Protein AF-0000000083721890 (afdb_homodimer)

Radius of gyration: 15.77 Å; Cα contacts (8 Å, |Δi|>4): 187; chains: 2; bounding box: 44×34×28 Å

Secondary structure (DSSP, 8-state):
-HHHHHHHHHHHHHHHHHHHT-HHHHHHHHHHHHHTT----HHHHHHHHHHHHHTT-HHHHHHHHTT---------/-HHHHHHHHHHHHHHHHHHHT-HHHHHHHHHHHHHTT----HHHHHHHHHHHHHTT-HHHHHHHHTT---S-----

Sequence (152 aa):
MQKLKMVEKHINKCADVRRVGDWKSVLRELDATVAAGADSSPQLFMCRAEAQLKLHQIDDAESVLSHVPKSEPRTNMQKLKMVEKHINKCADVRRVGDWKSVLRELDATVAAGADSSPQLFMCRAEAQLKLHQIDDAESVLSHVPKSEPRTN

pLDDT: mean 86.22, std 15.86, range [30.34, 97.81]

InterPro domains:
  IPR044534 TPR repeat-containing thioredoxin TTL1-4 [PTHR46050] (1-74)

Solvent-accessible surface area (backbone atoms only — not comparable to full-atom values): 8161 Å² total; per-residue (Å²): 118,67,46,60,53,48,24,50,52,28,44,52,50,25,43,55,31,50,74,74,63,39,39,69,56,26,51,53,26,49,52,50,17,46,72,41,64,48,71,90,39,53,59,57,43,34,47,46,27,38,31,28,46,76,68,67,34,55,68,61,20,51,57,51,36,66,60,53,70,79,62,63,74,75,81,123,120,67,45,61,54,48,24,50,53,27,42,52,50,26,53,56,32,50,74,74,64,40,39,69,56,27,54,52,27,51,51,48,17,46,71,43,64,47,74,93,40,54,60,57,44,34,46,47,26,37,32,28,46,76,68,66,34,55,71,60,21,50,58,52,36,66,62,53,71,71,69,68,75,74,78,123

Organism: NCBI:txid97028

Structure (mmCIF, N/CA/C/O backbone):
data_AF-0000000083721890-model_v1
#
loop_
_entity.id
_entity.type
_entity.pdbx_description
1 polymer 'TPR repeat-containing thioredoxin TTL1-like'
#
loop_
_atom_site.group_PDB
_atom_site.id
_atom_site.type_symbol
_atom_site.label_atom_id
_atom_site.label_alt_id
_atom_site.label_comp_id
_atom_site.label_asym_id
_atom_site.label_entity_id
_atom_site.label_seq_id
_atom_site.pdbx_PDB_ins_code
_atom_site.Cartn_x
_atom_site.Cartn_y
_atom_site.Cartn_z
_atom_site.occupancy
_atom_site.B_iso_or_equiv
_atom_site.auth_seq_id
_atom_site.auth_comp_id
_atom_site.auth_asym_id
_atom_site.auth_atom_id
_atom_site.pdbx_PDB_model_num
ATOM 1 N N . MET A 1 1 ? 22.391 15.992 9.75 1 52.84 1 MET A N 1
ATOM 2 C CA . MET A 1 1 ? 22.391 16.453 8.367 1 52.84 1 MET A CA 1
ATOM 3 C C . MET A 1 1 ? 22.672 15.289 7.414 1 52.84 1 MET A C 1
ATOM 5 O O . MET A 1 1 ? 22.094 15.219 6.328 1 52.84 1 MET A O 1
ATOM 9 N N . GLN A 1 2 ? 23.516 14.18 7.914 1 63.12 2 GLN A N 1
ATOM 10 C CA . GLN A 1 2 ? 24.016 13.078 7.102 1 63.12 2 GLN A CA 1
ATOM 11 C C . GLN A 1 2 ? 22.906 12.047 6.855 1 63.12 2 GLN A C 1
ATOM 13 O O . GLN A 1 2 ? 22.797 11.516 5.75 1 63.12 2 GLN A O 1
ATOM 18 N N . LYS A 1 3 ? 22.125 12.039 7.793 1 76.44 3 LYS A N 1
ATOM 19 C CA . LYS A 1 3 ? 21.109 10.992 7.727 1 76.44 3 LYS A CA 1
ATOM 20 C C . LYS A 1 3 ? 20.031 11.328 6.691 1 76.44 3 LYS A C 1
ATOM 22 O O . LYS A 1 3 ? 19.656 10.477 5.883 1 76.44 3 LYS A O 1
ATOM 27 N N . LEU A 1 4 ? 19.719 12.547 6.617 1 78.38 4 LEU A N 1
ATOM 28 C CA . LEU A 1 4 ? 18.656 12.953 5.699 1 78.38 4 LEU A CA 1
AT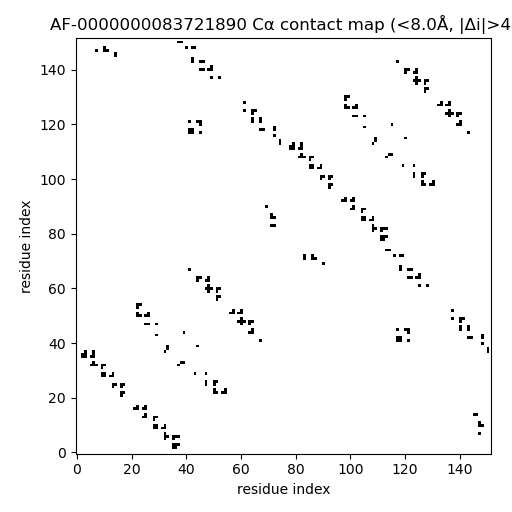OM 29 C C . LEU A 1 4 ? 19.125 12.867 4.25 1 78.38 4 LEU A C 1
ATOM 31 O O . LEU A 1 4 ? 18.375 12.43 3.377 1 78.38 4 LEU A O 1
ATOM 35 N N . LYS A 1 5 ? 20.438 13.227 4.102 1 88 5 LYS A N 1
ATOM 36 C CA . LYS A 1 5 ? 20.953 13.172 2.738 1 88 5 LYS A CA 1
ATOM 37 C C . LYS A 1 5 ? 21 11.734 2.23 1 88 5 LYS A C 1
ATOM 39 O O . LYS A 1 5 ? 20.719 11.469 1.059 1 88 5 LYS A O 1
ATOM 44 N N . MET A 1 6 ? 21.344 10.812 3.066 1 89.69 6 MET A N 1
ATOM 45 C CA . MET A 1 6 ? 21.406 9.406 2.672 1 89.69 6 MET A CA 1
ATOM 46 C C . MET A 1 6 ? 20.016 8.859 2.369 1 89.69 6 MET A C 1
ATOM 48 O O . MET A 1 6 ? 19.828 8.133 1.39 1 89.69 6 MET A O 1
ATOM 52 N N . VAL A 1 7 ? 19.172 9.266 3.158 1 89.56 7 VAL A N 1
ATOM 53 C CA . VAL A 1 7 ? 17.797 8.828 2.941 1 89.56 7 VAL A CA 1
ATOM 54 C C . VAL A 1 7 ? 17.312 9.312 1.576 1 89.56 7 VAL A C 1
ATOM 56 O O . VAL A 1 7 ? 16.734 8.547 0.803 1 89.56 7 VAL A O 1
ATOM 59 N N . GLU A 1 8 ? 17.578 10.484 1.263 1 89.12 8 GLU A N 1
ATOM 60 C CA . GLU A 1 8 ? 17.156 11.062 -0.007 1 89.12 8 GLU A CA 1
ATOM 61 C C . GLU A 1 8 ? 17.812 10.359 -1.188 1 89.12 8 GLU A C 1
ATOM 63 O O . GLU A 1 8 ? 17.188 10.133 -2.219 1 89.12 8 GLU A O 1
ATOM 68 N N . LYS A 1 9 ? 19.031 10.055 -1.006 1 92.25 9 LYS A N 1
ATOM 69 C CA . LYS A 1 9 ? 19.766 9.359 -2.061 1 92.25 9 LYS A CA 1
ATOM 70 C C . LYS A 1 9 ? 19.109 8.008 -2.373 1 92.25 9 LYS A C 1
ATOM 72 O O . LYS A 1 9 ? 18.875 7.688 -3.539 1 92.25 9 LYS A O 1
ATOM 77 N N . HIS A 1 10 ? 18.812 7.344 -1.351 1 92.88 10 HIS A N 1
ATOM 78 C CA . HIS A 1 10 ? 18.219 6.023 -1.554 1 92.88 10 HIS A CA 1
ATOM 79 C C . HIS A 1 10 ? 16.797 6.133 -2.09 1 92.88 10 HIS A C 1
ATOM 81 O O . HIS A 1 10 ? 16.359 5.305 -2.898 1 92.88 10 HIS A O 1
ATOM 87 N N . ILE A 1 11 ? 16.094 7.102 -1.709 1 89.25 11 ILE A N 1
ATOM 88 C CA . ILE A 1 11 ? 14.75 7.316 -2.217 1 89.25 11 ILE A CA 1
ATOM 89 C C . ILE A 1 11 ? 14.805 7.602 -3.717 1 89.25 11 ILE A C 1
ATOM 91 O O . ILE A 1 11 ? 14.016 7.047 -4.488 1 89.25 11 ILE A O 1
ATOM 95 N N . ASN A 1 12 ? 15.734 8.383 -4.113 1 91.12 12 ASN A N 1
ATOM 96 C CA . ASN A 1 12 ? 15.891 8.695 -5.527 1 91.12 12 ASN A CA 1
ATOM 97 C C . ASN A 1 12 ? 16.266 7.461 -6.34 1 91.12 12 ASN A C 1
ATOM 99 O O . ASN A 1 12 ? 15.75 7.242 -7.434 1 91.12 12 ASN A O 1
ATOM 103 N N . LYS A 1 13 ? 17.109 6.668 -5.766 1 93.38 13 LYS A N 1
ATOM 104 C CA . LYS A 1 13 ? 17.5 5.438 -6.445 1 93.38 13 LYS A CA 1
ATOM 1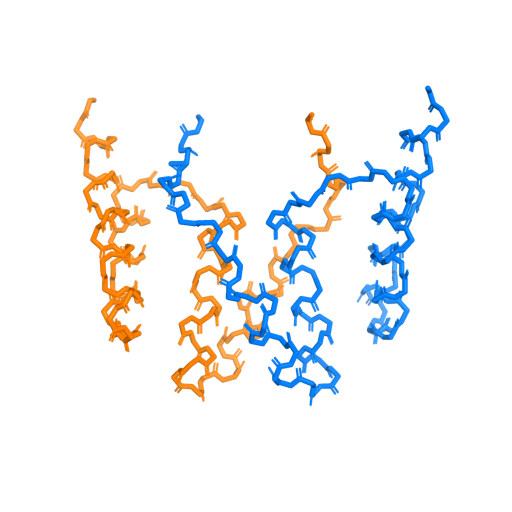05 C C . LYS A 1 13 ? 16.328 4.477 -6.562 1 93.38 13 LYS A C 1
ATOM 107 O O . LYS A 1 13 ? 16.172 3.795 -7.578 1 93.38 13 LYS A O 1
ATOM 112 N N . CYS A 1 14 ? 15.492 4.449 -5.559 1 92.94 14 CYS A N 1
ATOM 113 C CA . CYS A 1 14 ? 14.305 3.611 -5.578 1 92.94 14 CYS A CA 1
ATOM 114 C C . CYS A 1 14 ? 13.383 3.99 -6.734 1 92.94 14 CYS A C 1
ATOM 116 O O . CYS A 1 14 ? 12.914 3.119 -7.469 1 92.94 14 CYS A O 1
ATOM 118 N N . ALA A 1 15 ? 13.242 5.246 -6.836 1 91.69 15 ALA A N 1
ATOM 119 C CA . ALA A 1 15 ? 12.383 5.723 -7.914 1 91.69 15 ALA A CA 1
ATOM 120 C C . ALA A 1 15 ? 12.945 5.328 -9.281 1 91.69 15 ALA A C 1
ATOM 122 O O . ALA A 1 15 ? 12.195 4.922 -10.172 1 91.69 15 ALA A O 1
ATOM 123 N N . ASP A 1 16 ? 14.258 5.426 -9.469 1 93.19 16 ASP A N 1
ATOM 124 C CA . ASP A 1 16 ? 14.906 5.117 -10.742 1 93.19 16 ASP A CA 1
ATOM 125 C C . ASP A 1 16 ? 14.742 3.639 -11.094 1 93.19 16 ASP A C 1
ATOM 127 O O . ASP A 1 16 ? 14.367 3.301 -12.219 1 93.19 16 ASP A O 1
ATOM 131 N N . VAL A 1 17 ? 14.922 2.838 -10.148 1 95.06 17 VAL A N 1
ATOM 132 C CA . VAL A 1 17 ? 14.898 1.406 -10.43 1 95.06 17 VAL A CA 1
ATOM 133 C C . VAL A 1 17 ? 13.453 0.935 -10.594 1 95.06 17 VAL A C 1
ATOM 135 O O . VAL A 1 17 ? 13.188 0.007 -11.359 1 95.06 17 VAL A O 1
ATOM 138 N N . ARG A 1 18 ? 12.594 1.511 -9.859 1 93.31 18 ARG A N 1
ATOM 139 C CA . ARG A 1 18 ? 11.18 1.209 -10.023 1 93.31 18 ARG A CA 1
ATOM 140 C C . ARG A 1 18 ? 10.719 1.514 -11.453 1 93.31 18 ARG A C 1
ATOM 142 O O . ARG A 1 18 ? 9.969 0.738 -12.047 1 93.31 18 ARG A O 1
ATOM 149 N N . ARG A 1 19 ? 11.234 2.561 -12.031 1 91.81 19 ARG A N 1
ATOM 150 C CA . ARG A 1 19 ? 10.859 2.998 -13.367 1 91.81 19 ARG A CA 1
ATOM 151 C C . ARG A 1 19 ? 11.289 1.981 -14.422 1 91.81 19 ARG A C 1
ATOM 153 O O . ARG A 1 19 ? 10.602 1.784 -15.422 1 91.81 19 ARG A O 1
ATOM 160 N N . VAL A 1 20 ? 12.297 1.284 -14.156 1 94.94 20 VAL A N 1
ATOM 161 C CA . VAL A 1 20 ? 12.82 0.354 -15.148 1 94.94 20 VAL A CA 1
ATOM 162 C C . VAL A 1 20 ? 12.312 -1.057 -14.852 1 94.94 20 VAL A C 1
ATOM 164 O O . VAL A 1 20 ? 12.609 -1.996 -15.594 1 94.94 20 VAL A O 1
ATOM 167 N N . GLY A 1 21 ? 11.656 -1.277 -13.719 1 94.81 21 GLY A N 1
ATOM 168 C CA . GLY A 1 21 ? 11.023 -2.551 -13.406 1 94.81 21 GLY A CA 1
ATOM 169 C C . GLY A 1 21 ? 11.961 -3.525 -12.719 1 94.81 21 GLY A C 1
ATOM 170 O O . GLY A 1 21 ? 11.75 -4.738 -12.766 1 94.81 21 GLY A O 1
ATOM 171 N N . ASP A 1 22 ? 13.023 -3.016 -12.172 1 97.06 22 ASP A N 1
ATOM 172 C C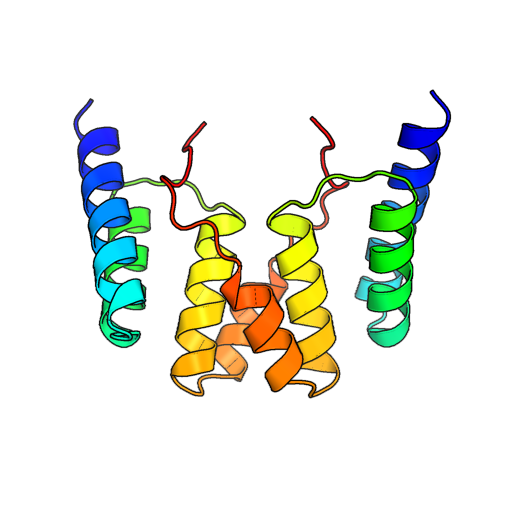A . ASP A 1 22 ? 13.914 -3.855 -11.383 1 97.06 22 ASP A CA 1
ATOM 173 C C . ASP A 1 22 ? 13.453 -3.936 -9.93 1 97.06 22 ASP A C 1
ATOM 175 O O . ASP A 1 22 ? 14.039 -3.301 -9.047 1 97.06 22 ASP A O 1
ATOM 179 N N . TRP A 1 23 ? 12.547 -4.816 -9.688 1 97.12 23 TRP A N 1
ATOM 180 C CA . TRP A 1 23 ? 11.812 -4.852 -8.43 1 97.12 23 TRP A CA 1
ATOM 181 C C . TRP A 1 23 ? 12.68 -5.434 -7.312 1 97.12 23 TRP A C 1
ATOM 183 O O . TRP A 1 23 ? 12.5 -5.098 -6.141 1 97.12 23 TRP A O 1
ATOM 193 N N . LYS A 1 24 ? 13.609 -6.238 -7.676 1 97.81 24 LYS A N 1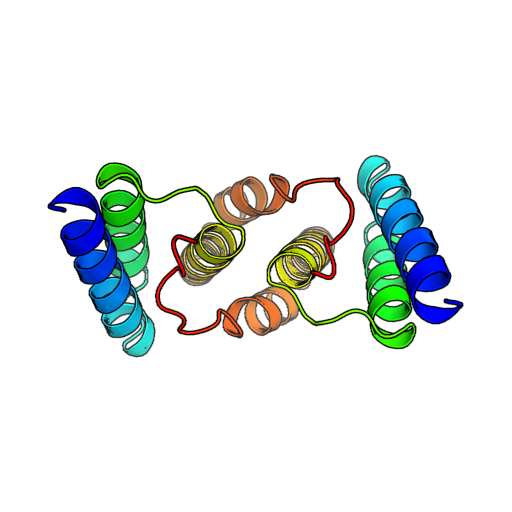
ATOM 194 C CA . LYS A 1 24 ? 14.555 -6.727 -6.672 1 97.81 24 LYS A CA 1
ATOM 195 C C . LYS A 1 24 ? 15.406 -5.586 -6.121 1 97.81 24 LYS A C 1
ATOM 197 O O . LYS A 1 24 ? 15.609 -5.484 -4.91 1 97.81 24 LYS A O 1
ATOM 202 N N . SER A 1 25 ? 15.844 -4.738 -7.02 1 97.56 25 SER A N 1
ATOM 203 C CA . SER A 1 25 ? 16.625 -3.582 -6.598 1 97.56 25 SER A CA 1
ATOM 204 C C . SER A 1 25 ? 15.773 -2.596 -5.805 1 97.56 25 SER A C 1
ATOM 206 O O . SER A 1 25 ? 16.266 -1.938 -4.887 1 97.56 25 SER A O 1
ATOM 208 N N . VAL A 1 26 ? 14.5 -2.398 -6.113 1 95.94 26 VAL A N 1
ATOM 209 C CA . VAL A 1 26 ? 13.594 -1.554 -5.344 1 95.94 26 VAL A CA 1
ATOM 210 C C . VAL A 1 26 ? 13.594 -1.99 -3.883 1 95.94 26 VAL A C 1
ATOM 212 O O . VAL A 1 26 ? 13.766 -1.166 -2.98 1 95.94 26 VAL A O 1
ATOM 215 N N . LEU A 1 27 ? 13.484 -3.314 -3.695 1 96.88 27 LEU A N 1
ATOM 216 C CA . LEU A 1 27 ? 13.461 -3.838 -2.334 1 96.88 27 LEU A CA 1
ATOM 217 C C . LEU A 1 27 ? 14.773 -3.547 -1.615 1 96.88 27 LEU A C 1
ATOM 219 O O . LEU A 1 27 ? 14.781 -3.186 -0.437 1 96.88 27 LEU A O 1
ATOM 223 N N . ARG A 1 28 ? 15.82 -3.666 -2.383 1 97.25 28 ARG A N 1
ATOM 224 C CA . ARG A 1 28 ? 17.125 -3.393 -1.795 1 97.25 28 ARG A CA 1
ATOM 225 C C . ARG A 1 28 ? 17.25 -1.925 -1.4 1 97.25 28 ARG A C 1
ATOM 227 O O . ARG A 1 28 ? 17.734 -1.61 -0.307 1 97.25 28 ARG A O 1
ATOM 234 N N . GLU A 1 29 ? 16.797 -1.025 -2.227 1 95.06 29 GLU A N 1
ATOM 235 C CA . GLU A 1 29 ? 16.891 0.406 -1.95 1 95.06 29 GLU A CA 1
ATOM 236 C C . GLU A 1 29 ? 15.961 0.809 -0.813 1 95.06 29 GLU A C 1
ATOM 238 O O . GLU A 1 29 ? 16.281 1.697 -0.022 1 95.06 29 GLU A O 1
ATOM 243 N N . LEU A 1 30 ? 14.836 0.195 -0.685 1 93.94 30 LEU A N 1
ATOM 244 C CA . LEU A 1 30 ? 13.93 0.448 0.43 1 93.94 30 LEU A CA 1
ATOM 245 C C . LEU A 1 30 ? 14.57 0.032 1.753 1 93.94 30 LEU A C 1
ATOM 247 O O . LEU A 1 30 ? 14.484 0.76 2.744 1 93.94 30 LEU A O 1
ATOM 251 N N . ASP A 1 31 ? 15.234 -1.102 1.709 1 95.19 31 ASP A N 1
ATOM 252 C CA . ASP A 1 31 ? 15.945 -1.554 2.902 1 95.19 31 ASP A CA 1
ATOM 253 C C . ASP A 1 31 ? 17.062 -0.579 3.283 1 95.19 31 ASP A C 1
ATOM 255 O O . ASP A 1 31 ? 17.25 -0.281 4.465 1 95.19 31 ASP A O 1
ATOM 259 N N . ALA A 1 32 ? 17.688 -0.079 2.328 1 94.88 32 ALA A N 1
ATOM 260 C CA . ALA A 1 32 ? 18.766 0.884 2.574 1 94.88 32 ALA A CA 1
ATOM 261 C C . ALA A 1 32 ? 18.203 2.195 3.123 1 94.88 32 ALA A C 1
ATOM 263 O O . ALA A 1 32 ? 18.828 2.832 3.975 1 94.88 32 ALA A O 1
ATOM 264 N N . THR A 1 33 ? 17.062 2.609 2.609 1 92.81 33 THR A N 1
ATOM 265 C CA . THR A 1 33 ? 16.391 3.816 3.086 1 92.81 33 THR A CA 1
ATOM 266 C C . THR A 1 33 ? 16.031 3.691 4.566 1 92.81 33 THR A C 1
ATOM 268 O O . THR A 1 33 ? 16.281 4.609 5.348 1 92.81 33 THR A O 1
ATOM 271 N N . VAL A 1 34 ? 15.516 2.58 4.945 1 91.06 34 VAL A N 1
ATOM 272 C CA . VAL A 1 34 ? 15.141 2.314 6.328 1 91.06 34 VAL A CA 1
ATOM 273 C C . VAL A 1 34 ? 16.391 2.238 7.199 1 91.06 34 VAL A C 1
ATOM 275 O O . VAL A 1 34 ? 16.422 2.793 8.297 1 91.06 34 VAL A O 1
ATOM 278 N N . ALA A 1 35 ? 17.406 1.646 6.656 1 92.62 35 ALA A N 1
ATOM 279 C CA . ALA A 1 35 ? 18.656 1.523 7.387 1 92.62 35 ALA A CA 1
ATOM 280 C C . ALA A 1 35 ? 19.312 2.889 7.605 1 92.62 35 ALA A C 1
ATOM 282 O O . ALA A 1 35 ? 19.984 3.113 8.617 1 92.62 35 ALA A O 1
ATOM 283 N N . ALA A 1 36 ? 19.031 3.811 6.676 1 91.62 36 ALA A N 1
ATOM 284 C CA . ALA A 1 36 ? 19.609 5.152 6.758 1 91.62 36 ALA A CA 1
ATOM 285 C C . ALA A 1 36 ? 18.844 6.02 7.754 1 91.62 36 ALA A C 1
ATOM 287 O O . ALA A 1 36 ? 19.266 7.137 8.062 1 91.62 36 ALA A O 1
ATOM 288 N N . GLY A 1 37 ? 17.688 5.469 8.234 1 88.44 37 GLY A N 1
ATOM 289 C CA . GLY A 1 37 ? 17 6.145 9.32 1 88.44 37 GLY A CA 1
ATOM 290 C C . GLY A 1 37 ? 15.648 6.703 8.93 1 88.44 37 GLY A C 1
ATOM 291 O O . GLY A 1 37 ? 15.055 7.492 9.664 1 88.44 37 GLY A O 1
ATOM 292 N N . ALA A 1 38 ? 15.211 6.391 7.738 1 85.69 38 ALA A N 1
ATOM 293 C CA . ALA A 1 38 ? 13.883 6.855 7.332 1 85.69 38 ALA A CA 1
ATOM 294 C C . ALA A 1 38 ? 12.789 6.219 8.188 1 85.69 38 ALA A C 1
ATOM 296 O O . ALA A 1 38 ? 12.891 5.043 8.555 1 85.69 38 ALA A O 1
ATOM 297 N N . ASP A 1 39 ? 11.797 6.965 8.414 1 80.19 39 ASP A N 1
ATOM 298 C CA . ASP A 1 39 ? 10.648 6.445 9.148 1 80.19 39 ASP A CA 1
ATOM 299 C C . ASP A 1 39 ? 9.758 5.594 8.25 1 80.19 39 ASP A C 1
ATOM 301 O O . ASP A 1 39 ? 9.656 5.844 7.047 1 80.19 39 ASP A O 1
ATOM 305 N N . SER A 1 40 ? 9.234 4.621 8.945 1 80.38 40 SER A N 1
ATOM 306 C CA . SER A 1 40 ? 8.242 3.812 8.25 1 80.38 40 SER A CA 1
ATOM 307 C C . SER A 1 40 ? 7.004 4.637 7.906 1 80.38 40 SER A C 1
ATOM 309 O O . SER A 1 40 ? 6.441 5.316 8.766 1 80.38 40 SER A O 1
ATOM 311 N N . SER A 1 41 ? 6.832 4.816 6.703 1 84.75 41 SER A N 1
ATOM 312 C CA . SER A 1 41 ? 5.652 5.527 6.219 1 84.75 41 SER A CA 1
ATOM 313 C C . SER A 1 41 ? 4.777 4.625 5.359 1 84.75 41 SER A C 1
ATOM 315 O O . SER A 1 41 ? 5.254 3.637 4.801 1 84.75 41 SER A O 1
ATOM 317 N N . PRO A 1 42 ? 3.518 4.953 5.301 1 87.75 42 PRO A N 1
ATOM 318 C CA . PRO A 1 42 ? 2.646 4.184 4.406 1 87.75 42 PRO A CA 1
ATOM 319 C C . PRO A 1 42 ? 3.16 4.148 2.969 1 87.75 42 PRO A C 1
ATOM 321 O O . PRO A 1 42 ? 2.998 3.139 2.277 1 87.75 42 PRO A O 1
ATOM 324 N N . GLN A 1 43 ? 3.908 5.203 2.664 1 88.06 43 GLN A N 1
ATOM 325 C CA . GLN A 1 43 ? 4.418 5.27 1.298 1 88.06 43 GLN A CA 1
ATOM 326 C C . GLN A 1 43 ? 5.484 4.207 1.053 1 88.06 43 GLN A C 1
ATOM 328 O O . GLN A 1 43 ? 5.504 3.572 -0.004 1 88.06 43 GLN A O 1
ATOM 333 N N . LEU A 1 44 ? 6.277 4.051 1.991 1 90.06 44 LEU A N 1
ATOM 334 C CA . LEU A 1 44 ? 7.336 3.057 1.851 1 90.06 44 LEU A CA 1
ATOM 335 C C . LEU A 1 44 ? 6.758 1.645 1.854 1 90.06 44 LEU A C 1
ATOM 337 O O . LEU A 1 44 ? 7.219 0.778 1.108 1 90.06 44 LEU A O 1
ATOM 341 N N . PHE A 1 45 ? 5.723 1.497 2.604 1 91.88 45 PHE A N 1
ATOM 342 C CA . PHE A 1 45 ? 5.078 0.189 2.662 1 91.88 45 PHE A CA 1
ATOM 343 C C . PHE A 1 45 ? 4.387 -0.135 1.343 1 91.88 45 PHE A C 1
ATOM 345 O O . PHE A 1 45 ? 4.445 -1.271 0.869 1 91.88 45 PHE A O 1
ATOM 352 N N . MET A 1 46 ? 3.744 0.921 0.832 1 93 46 MET A N 1
ATOM 353 C CA . MET A 1 46 ? 3.09 0.724 -0.458 1 93 46 MET A CA 1
ATOM 354 C C . MET A 1 46 ? 4.102 0.322 -1.526 1 93 46 MET A C 1
ATOM 356 O O . MET A 1 46 ? 3.83 -0.559 -2.344 1 93 46 MET A O 1
ATOM 360 N N . CYS A 1 47 ? 5.281 0.945 -1.447 1 93.25 47 CYS A N 1
ATOM 361 C CA . CYS A 1 47 ? 6.32 0.654 -2.43 1 93.25 47 CYS A CA 1
ATOM 362 C C . CYS A 1 47 ? 6.844 -0.768 -2.266 1 93.25 47 CYS A C 1
ATOM 364 O O . CYS A 1 47 ? 7.055 -1.473 -3.254 1 93.25 47 CYS A O 1
ATOM 366 N N . ARG A 1 48 ? 6.992 -1.143 -1.077 1 95.12 48 ARG A N 1
ATOM 367 C CA . ARG A 1 48 ? 7.465 -2.498 -0.808 1 95.12 48 ARG A CA 1
ATOM 368 C C . ARG A 1 48 ? 6.441 -3.533 -1.266 1 95.12 48 ARG A C 1
ATOM 370 O O . ARG A 1 48 ? 6.797 -4.52 -1.913 1 95.12 48 ARG A O 1
ATOM 377 N N . ALA A 1 49 ? 5.223 -3.285 -0.934 1 96.06 49 ALA A N 1
ATOM 378 C CA . ALA A 1 49 ? 4.172 -4.215 -1.332 1 96.06 49 ALA A CA 1
ATOM 379 C C . ALA A 1 49 ? 4.109 -4.355 -2.852 1 96.06 49 ALA A C 1
ATOM 381 O O . ALA A 1 49 ? 3.922 -5.457 -3.371 1 96.06 49 ALA A O 1
ATOM 382 N N . GLU A 1 50 ? 4.25 -3.238 -3.52 1 95.69 50 GLU A N 1
ATOM 383 C CA . GLU A 1 50 ? 4.266 -3.277 -4.98 1 95.69 50 GLU A CA 1
ATOM 384 C C . GLU A 1 50 ? 5.391 -4.172 -5.496 1 95.69 50 GLU A C 1
ATOM 386 O O . GLU A 1 50 ? 5.16 -5.031 -6.348 1 95.69 50 GLU A O 1
ATOM 391 N N . ALA A 1 51 ? 6.508 -3.941 -4.977 1 96.62 51 ALA A N 1
ATOM 392 C CA . ALA A 1 51 ? 7.66 -4.723 -5.418 1 96.62 51 ALA A CA 1
ATOM 393 C C . ALA A 1 51 ? 7.461 -6.207 -5.137 1 96.62 51 ALA A C 1
ATOM 395 O O . ALA A 1 51 ? 7.734 -7.051 -5.988 1 96.62 51 ALA A O 1
ATOM 396 N N . GLN A 1 52 ? 6.969 -6.492 -3.98 1 97.12 52 GLN A N 1
ATOM 397 C CA . GLN A 1 52 ? 6.766 -7.883 -3.592 1 97.12 52 GLN A CA 1
ATOM 398 C C . GLN A 1 52 ? 5.711 -8.547 -4.469 1 97.12 52 GLN A C 1
ATOM 400 O O . GLN A 1 52 ? 5.855 -9.711 -4.848 1 97.12 52 GLN A O 1
ATOM 405 N N . LEU A 1 53 ? 4.73 -7.809 -4.82 1 95.88 53 LEU A N 1
ATOM 406 C CA . LEU A 1 53 ? 3.691 -8.359 -5.688 1 95.88 53 LEU A CA 1
ATOM 407 C C . LEU A 1 53 ? 4.238 -8.625 -7.086 1 95.88 53 LEU A C 1
ATOM 409 O O . LEU A 1 53 ? 3.957 -9.672 -7.676 1 95.88 53 LEU A O 1
ATOM 413 N N . LYS A 1 54 ? 5.043 -7.707 -7.547 1 95.19 54 LYS A N 1
ATOM 414 C CA . LYS A 1 54 ? 5.633 -7.855 -8.875 1 95.19 54 LYS A CA 1
ATOM 415 C C . LYS A 1 54 ? 6.594 -9.039 -8.922 1 95.19 54 LYS A C 1
ATOM 417 O O . LYS A 1 54 ? 6.762 -9.672 -9.969 1 95.19 54 LYS A O 1
ATOM 422 N N . LEU A 1 55 ? 7.102 -9.43 -7.828 1 96.5 55 LEU A N 1
ATOM 423 C CA . LEU A 1 55 ? 8.023 -10.562 -7.719 1 96.5 55 LEU A CA 1
ATOM 424 C C . LEU A 1 55 ? 7.27 -11.836 -7.352 1 96.5 55 LEU A C 1
ATOM 426 O O . LEU A 1 55 ? 7.887 -12.859 -7.047 1 96.5 55 LEU A O 1
ATOM 430 N N . HIS A 1 56 ? 5.965 -11.789 -7.238 1 95.25 56 HIS A N 1
ATOM 431 C CA . HIS A 1 56 ? 5.078 -12.906 -6.949 1 95.25 56 HIS A CA 1
ATOM 432 C C . HIS A 1 56 ? 5.289 -13.422 -5.531 1 95.25 56 HIS A C 1
ATOM 434 O O . HIS A 1 56 ? 5.176 -14.625 -5.281 1 95.25 56 HIS A O 1
ATOM 440 N N . GLN A 1 57 ? 5.691 -12.625 -4.742 1 95.81 57 GLN A N 1
ATOM 441 C CA . GLN A 1 57 ? 5.777 -12.922 -3.314 1 95.81 57 GLN A CA 1
ATOM 442 C C . GLN A 1 57 ? 4.512 -12.477 -2.586 1 95.81 57 GLN A C 1
ATOM 444 O O . GLN A 1 57 ? 4.559 -11.602 -1.726 1 95.81 57 GLN A O 1
ATOM 449 N N . ILE A 1 58 ? 3.436 -13.125 -2.793 1 94.25 58 ILE A N 1
ATOM 450 C CA . ILE A 1 58 ? 2.1 -12.711 -2.381 1 94.25 58 ILE A CA 1
ATOM 451 C C . ILE A 1 58 ? 2.006 -12.703 -0.857 1 94.25 58 ILE A C 1
ATOM 453 O O . ILE A 1 58 ? 1.496 -11.75 -0.262 1 94.25 58 ILE A O 1
ATOM 457 N N . ASP A 1 59 ? 2.541 -13.664 -0.275 1 95.31 59 ASP A N 1
ATOM 458 C CA . ASP A 1 59 ? 2.484 -13.75 1.181 1 95.31 59 ASP A CA 1
ATOM 459 C C . ASP A 1 59 ? 3.225 -12.578 1.829 1 95.31 59 ASP A C 1
ATOM 461 O O . ASP A 1 59 ? 2.76 -12.023 2.822 1 95.31 59 ASP A O 1
ATOM 465 N N . ASP A 1 60 ? 4.344 -12.219 1.248 1 95.88 60 ASP A N 1
ATOM 466 C CA . ASP A 1 60 ? 5.109 -11.094 1.762 1 95.88 60 ASP A CA 1
ATOM 467 C C . ASP A 1 60 ? 4.359 -9.781 1.553 1 95.88 60 ASP A C 1
ATOM 469 O O . ASP A 1 60 ? 4.348 -8.914 2.434 1 95.88 60 ASP A O 1
ATOM 473 N N . ALA A 1 61 ? 3.754 -9.648 0.444 1 96.06 61 ALA A N 1
ATOM 474 C CA . ALA A 1 61 ? 2.947 -8.461 0.166 1 96.06 61 ALA A CA 1
ATOM 475 C C . ALA A 1 61 ? 1.798 -8.336 1.162 1 96.06 61 ALA A C 1
ATOM 477 O O . ALA A 1 61 ? 1.533 -7.246 1.679 1 96.06 61 ALA A O 1
ATOM 478 N N . GLU A 1 62 ? 1.188 -9.461 1.461 1 93.56 62 GLU A N 1
ATOM 479 C CA . GLU A 1 62 ? 0.107 -9.461 2.443 1 93.56 62 GLU A CA 1
ATOM 480 C C . GLU A 1 62 ? 0.609 -9.047 3.82 1 93.56 62 GLU A C 1
ATOM 482 O O . GLU A 1 62 ? -0.06 -8.289 4.527 1 93.56 62 GLU A O 1
ATOM 487 N N . SER A 1 63 ? 1.736 -9.531 4.129 1 94.81 63 SER A N 1
ATOM 488 C CA . SER A 1 63 ? 2.314 -9.219 5.43 1 94.81 63 SER A CA 1
ATOM 489 C C . SER A 1 63 ? 2.604 -7.723 5.562 1 94.81 63 SER A C 1
ATOM 491 O O . SER A 1 63 ? 2.34 -7.125 6.609 1 94.81 63 SER A O 1
ATOM 493 N N . VAL A 1 64 ? 3.121 -7.109 4.531 1 94.38 64 VAL A N 1
ATOM 494 C CA . VAL A 1 64 ? 3.426 -5.68 4.523 1 94.38 64 VAL A CA 1
ATOM 495 C C . VAL A 1 64 ? 2.133 -4.875 4.641 1 94.38 64 VAL A C 1
ATOM 497 O O . VAL A 1 64 ? 2.053 -3.932 5.43 1 94.38 64 VAL A O 1
ATOM 500 N N . LEU A 1 65 ? 1.104 -5.32 3.953 1 93 65 LEU A N 1
ATOM 501 C CA . LEU A 1 65 ? -0.143 -4.566 3.881 1 93 65 LEU A CA 1
ATOM 502 C C . LEU A 1 65 ? -0.965 -4.754 5.152 1 93 65 LEU A C 1
ATOM 504 O O . LEU A 1 65 ? -1.855 -3.949 5.441 1 93 65 LEU A O 1
ATOM 508 N N . SER A 1 66 ? -0.588 -5.711 5.879 1 88.88 66 SER A N 1
ATOM 509 C CA . SER A 1 66 ? -1.318 -5.961 7.117 1 88.88 66 SER A CA 1
ATOM 510 C C . SER A 1 66 ? -0.957 -4.934 8.188 1 88.88 66 SER A C 1
ATOM 512 O O . SER A 1 66 ? -1.621 -4.848 9.219 1 88.88 66 SER A O 1
ATOM 514 N N . HIS A 1 67 ? 0.048 -4.148 7.93 1 83.38 67 HIS A N 1
ATOM 515 C CA . HIS A 1 67 ? 0.478 -3.125 8.875 1 83.38 67 HIS A CA 1
ATOM 516 C C . HIS A 1 67 ? -0.313 -1.834 8.68 1 83.38 67 HIS A C 1
ATOM 518 O O . HIS A 1 67 ? 0.047 -0.793 9.234 1 83.38 67 HIS A O 1
ATOM 524 N N . VAL A 1 68 ? -1.298 -1.866 7.957 1 78.56 68 VAL A N 1
ATOM 525 C CA . VAL A 1 68 ? -2.104 -0.665 7.762 1 78.56 68 VAL A CA 1
ATOM 526 C C . VAL A 1 68 ? -2.529 -0.103 9.117 1 78.56 68 VAL A C 1
ATOM 528 O O . VAL A 1 68 ? -3.102 -0.821 9.938 1 78.56 68 VAL A O 1
ATOM 531 N N . PRO A 1 69 ? -1.719 1.105 9.359 1 61.5 69 PRO A N 1
ATOM 532 C CA . PRO A 1 69 ? -2.127 1.686 10.641 1 61.5 69 PRO A CA 1
ATOM 533 C C . PRO A 1 69 ? -3.645 1.765 10.797 1 61.5 69 PRO A C 1
ATOM 535 O O . PRO A 1 69 ? -4.355 2.01 9.82 1 61.5 69 PRO A O 1
ATOM 538 N N . LYS A 1 70 ? -4.043 1.203 11.852 1 56.56 70 LYS A N 1
ATOM 539 C CA . LYS A 1 70 ? -5.445 1.407 12.203 1 56.56 70 LYS A CA 1
ATOM 540 C C . LYS A 1 70 ? -5.82 2.885 12.117 1 56.56 70 LYS A C 1
ATOM 542 O O . LYS A 1 70 ? -6.891 3.283 12.586 1 56.56 70 LYS A O 1
ATOM 547 N N . SER A 1 71 ? -4.836 3.73 11.703 1 48.62 71 SER A N 1
ATOM 548 C CA . SER A 1 71 ? -5.285 5.078 12.023 1 48.62 71 SER A CA 1
ATOM 549 C C . SER A 1 71 ? -6.633 5.383 11.383 1 48.62 71 SER A C 1
ATOM 551 O O . SER A 1 71 ?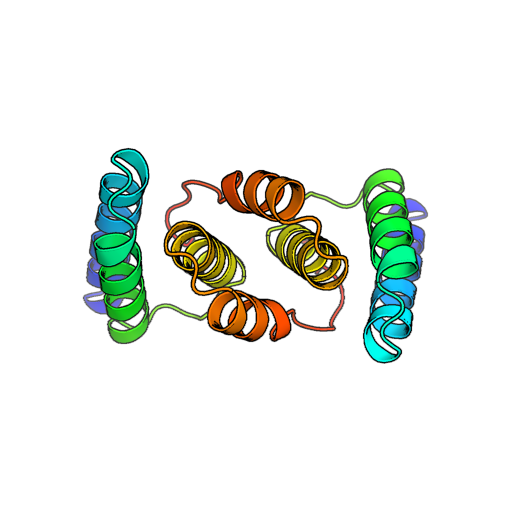 -7.043 4.707 10.438 1 48.62 71 SER A O 1
ATOM 553 N N . GLU A 1 72 ? -7.438 6.254 12.031 1 47.66 72 GLU A N 1
ATOM 554 C CA . GLU A 1 72 ? -8.219 7.402 11.57 1 47.66 72 GLU A CA 1
ATOM 555 C C . GLU A 1 72 ? -7.523 8.109 10.406 1 47.66 72 GLU A C 1
ATOM 557 O O . GLU A 1 72 ? -6.324 8.398 10.477 1 47.66 72 GLU A O 1
ATOM 562 N N . PRO A 1 73 ? -7.727 7.805 9.164 1 47.69 73 PRO A N 1
ATOM 563 C CA . PRO A 1 73 ? -7.129 8.68 8.156 1 47.69 73 PRO A CA 1
ATOM 564 C C . PRO A 1 73 ? -6.828 10.078 8.688 1 47.69 73 PRO A C 1
ATOM 566 O O . PRO A 1 73 ? -7.66 10.664 9.391 1 47.69 73 PRO A O 1
ATOM 569 N N . ARG A 1 74 ? -5.801 10.43 9.391 1 39.44 74 ARG A N 1
ATOM 570 C CA . ARG A 1 74 ? -5.539 11.82 9.75 1 39.44 74 ARG A CA 1
ATOM 571 C C . ARG A 1 74 ? -5.785 12.75 8.562 1 39.44 74 ARG A C 1
ATOM 573 O O . ARG A 1 74 ? -5.176 12.594 7.508 1 39.44 74 ARG A O 1
ATOM 580 N N . THR A 1 75 ? -6.938 13.023 8.055 1 34.75 75 THR A N 1
ATOM 581 C CA . THR A 1 75 ? -7.152 14.242 7.277 1 34.75 75 THR A CA 1
ATOM 582 C C . THR A 1 75 ? -6.336 15.398 7.84 1 34.75 75 THR A C 1
ATOM 584 O O . THR A 1 75 ? -6.598 15.867 8.953 1 34.75 75 THR A O 1
ATOM 587 N N . ASN A 1 76 ? -5.055 15.469 7.824 1 30.34 76 ASN A N 1
ATOM 588 C CA . ASN A 1 76 ? -4.465 16.781 8.086 1 30.34 76 ASN A CA 1
ATOM 589 C C . ASN A 1 76 ? -5.113 17.875 7.238 1 30.34 76 ASN A C 1
ATOM 591 O O . ASN A 1 76 ? -5.309 17.688 6.035 1 30.34 76 ASN A O 1
ATOM 595 N N . MET B 1 1 ? -17.906 21.438 8.422 1 52.34 1 MET B N 1
ATOM 596 C CA . MET B 1 1 ? -17.938 20.656 9.648 1 52.34 1 MET B CA 1
ATOM 597 C C . MET B 1 1 ? -18.453 19.25 9.375 1 52.34 1 MET B C 1
ATOM 599 O O . MET B 1 1 ? -17.984 18.266 9.961 1 52.34 1 MET B O 1
ATOM 603 N N . GLN B 1 2 ? -19.422 19.062 8.234 1 63.81 2 GLN B N 1
ATOM 604 C CA . GLN B 1 2 ? -20.172 17.859 7.945 1 63.81 2 GLN B CA 1
ATOM 605 C C . GLN B 1 2 ? -19.297 16.828 7.223 1 63.81 2 GLN B C 1
ATOM 607 O O . GLN B 1 2 ? -19.375 15.633 7.504 1 63.81 2 GLN B O 1
ATOM 612 N N . LYS B 1 3 ? -18.438 17.391 6.574 1 76.19 3 LYS B N 1
ATOM 613 C CA . LYS B 1 3 ? -17.656 16.516 5.719 1 76.19 3 LYS B CA 1
ATOM 614 C C . LYS B 1 3 ? -16.641 15.719 6.535 1 76.19 3 LYS B C 1
ATOM 616 O O . LYS B 1 3 ? -16.5 14.508 6.363 1 76.19 3 LYS B O 1
ATOM 621 N N . LEU B 1 4 ? -16.109 16.359 7.488 1 77.62 4 LEU B N 1
ATOM 622 C CA . LEU B 1 4 ? -15.07 15.695 8.281 1 77.62 4 LEU B CA 1
ATOM 623 C C . LEU B 1 4 ? -15.672 14.617 9.172 1 77.62 4 LEU B C 1
ATOM 625 O O . LEU B 1 4 ? -15.086 13.547 9.336 1 77.62 4 LEU B O 1
ATOM 629 N N . LYS B 1 5 ? -16.891 14.969 9.672 1 87.5 5 LYS B N 1
ATOM 630 C CA . LYS B 1 5 ? -17.531 13.992 10.547 1 87.5 5 LYS B CA 1
ATOM 631 C C . LYS B 1 5 ? -17.891 12.727 9.781 1 87.5 5 LYS B C 1
ATOM 633 O O . LYS B 1 5 ? -17.766 11.617 10.297 1 87.5 5 LYS B O 1
ATOM 638 N N . MET B 1 6 ? -18.312 12.859 8.562 1 89.06 6 MET B N 1
ATOM 639 C CA . MET B 1 6 ? -18.688 11.711 7.746 1 89.06 6 MET B CA 1
ATOM 640 C C . MET B 1 6 ? -17.453 10.875 7.395 1 89.06 6 MET B C 1
ATOM 642 O O . MET B 1 6 ? -17.5 9.648 7.449 1 89.06 6 MET B O 1
ATOM 646 N N . VAL B 1 7 ? -16.469 11.57 7.117 1 88.88 7 VAL B N 1
ATOM 647 C CA . VAL B 1 7 ? -15.227 10.883 6.801 1 88.88 7 VAL B CA 1
ATOM 648 C C . VAL B 1 7 ? -14.789 10.039 7.996 1 88.88 7 VAL B C 1
ATOM 650 O O . VAL B 1 7 ? -14.445 8.867 7.844 1 88.88 7 VAL B O 1
ATOM 653 N N . GLU B 1 8 ? -14.859 10.555 9.117 1 88.69 8 GLU B N 1
ATOM 654 C CA . GLU B 1 8 ? -14.445 9.859 10.336 1 88.69 8 GLU B CA 1
ATOM 655 C C . GLU B 1 8 ? -15.336 8.648 10.602 1 88.69 8 GLU B C 1
ATOM 657 O O . GLU B 1 8 ? -14.852 7.598 11.031 1 88.69 8 GLU B O 1
ATOM 662 N N . LYS B 1 9 ? -16.562 8.836 10.367 1 92 9 LYS B N 1
ATOM 663 C CA . LYS B 1 9 ? -17.5 7.738 10.562 1 92 9 LYS B CA 1
ATOM 664 C C . LYS B 1 9 ? -17.156 6.551 9.672 1 92 9 LYS B C 1
ATOM 666 O O . LYS B 1 9 ? -17.094 5.41 10.141 1 92 9 LYS B O 1
ATOM 671 N N . HIS B 1 10 ? -16.891 6.871 8.484 1 92.5 10 HIS B N 1
ATOM 672 C CA . HIS B 1 10 ? -16.578 5.793 7.551 1 92.5 10 HIS B CA 1
ATOM 673 C C . HIS B 1 10 ? -15.219 5.176 7.852 1 92.5 10 HIS B C 1
ATOM 675 O O . HIS B 1 10 ? -15.031 3.965 7.695 1 92.5 10 HIS B O 1
ATOM 681 N N . ILE B 1 11 ? -14.32 5.934 8.289 1 88.69 11 ILE B N 1
ATOM 682 C CA . ILE B 1 11 ? -13.008 5.422 8.656 1 88.69 11 ILE B CA 1
ATOM 683 C C . ILE B 1 11 ? -13.133 4.461 9.836 1 88.69 11 ILE B C 1
ATOM 685 O O . ILE B 1 11 ? -12.547 3.377 9.836 1 88.69 11 ILE B O 1
ATOM 689 N N . ASN B 1 12 ? -13.938 4.812 10.773 1 90.81 12 ASN B N 1
ATOM 690 C CA . ASN B 1 12 ? -14.156 3.951 11.93 1 90.81 12 ASN B CA 1
ATOM 691 C C . ASN B 1 12 ? -14.836 2.645 11.531 1 90.81 12 ASN B C 1
ATOM 693 O O . ASN B 1 12 ? -14.461 1.573 12.016 1 90.81 12 ASN B O 1
ATOM 697 N N . LYS B 1 13 ? -15.742 2.758 10.648 1 93.19 13 LYS B N 1
ATOM 698 C CA . LYS B 1 13 ? -16.422 1.554 10.172 1 93.19 13 LYS B CA 1
ATOM 699 C C . LYS B 1 13 ? -15.453 0.651 9.406 1 93.19 13 LYS B C 1
ATOM 701 O O . LYS B 1 13 ? -15.523 -0.575 9.516 1 93.19 13 LYS B O 1
ATOM 706 N N . CYS B 1 14 ? -14.57 1.254 8.656 1 92.44 14 CYS B N 1
ATOM 707 C CA . CYS B 1 14 ? -13.562 0.5 7.918 1 92.44 14 CYS B CA 1
ATOM 708 C C . CYS B 1 14 ? -12.695 -0.324 8.867 1 92.44 14 CYS B C 1
ATOM 710 O O . CYS B 1 14 ? -12.469 -1.512 8.625 1 92.44 14 CYS B O 1
ATOM 712 N N . ALA B 1 15 ? -12.336 0.336 9.883 1 91.31 15 ALA B N 1
ATOM 713 C CA . ALA B 1 15 ? -11.5 -0.355 10.867 1 91.31 15 ALA B CA 1
ATOM 714 C C . ALA B 1 15 ? -12.242 -1.534 11.484 1 91.31 15 ALA B C 1
ATOM 716 O O . ALA B 1 15 ? -11.672 -2.609 11.672 1 91.31 15 ALA B O 1
ATOM 717 N N . ASP B 1 16 ? -13.516 -1.376 11.797 1 93.06 16 ASP B N 1
ATOM 718 C CA . ASP B 1 16 ? -14.312 -2.418 12.43 1 93.06 16 ASP B CA 1
ATOM 719 C C . ASP B 1 16 ? -14.477 -3.625 11.508 1 93.06 16 ASP B C 1
ATOM 721 O O . ASP B 1 16 ? -14.266 -4.766 11.93 1 93.06 16 ASP B O 1
ATOM 725 N N . VAL B 1 17 ? -14.727 -3.365 10.32 1 94.94 17 VAL B N 1
ATOM 726 C CA . VAL B 1 17 ? -15 -4.465 9.398 1 94.94 17 VAL B CA 1
ATOM 727 C C . VAL B 1 17 ? -13.695 -5.152 9.008 1 94.94 17 VAL B C 1
ATOM 729 O O . VAL B 1 17 ? -13.68 -6.359 8.75 1 94.94 17 VAL B O 1
ATOM 732 N N . ARG B 1 18 ? -12.672 -4.398 8.906 1 93 18 ARG B N 1
ATOM 733 C CA . ARG B 1 18 ? -11.359 -4.984 8.648 1 93 18 ARG B CA 1
ATOM 734 C C . ARG B 1 18 ? -10.977 -5.973 9.75 1 93 18 ARG B C 1
ATOM 736 O O . ARG B 1 18 ? -10.453 -7.047 9.461 1 93 18 ARG B O 1
ATOM 743 N N . ARG B 1 19 ? -11.328 -5.676 10.969 1 91.75 19 ARG B N 1
ATOM 744 C CA . ARG B 1 19 ? -10.992 -6.504 12.125 1 91.75 19 ARG B CA 1
ATOM 745 C C . ARG B 1 19 ? -11.703 -7.852 12.055 1 91.75 19 ARG B C 1
ATOM 747 O O . ARG B 1 19 ? -11.156 -8.875 12.477 1 91.75 19 ARG B O 1
ATOM 754 N N . VAL B 1 20 ? -12.797 -7.898 11.43 1 94.88 20 VAL B N 1
ATOM 755 C CA . VAL B 1 20 ? -13.57 -9.133 11.398 1 94.88 20 VAL B CA 1
ATOM 756 C C . VAL B 1 20 ? -13.312 -9.875 10.094 1 94.88 20 VAL B C 1
ATOM 758 O O . VAL B 1 20 ? -13.836 -10.969 9.875 1 94.88 20 VAL B O 1
ATOM 761 N N . GLY B 1 21 ? -12.617 -9.258 9.148 1 94.75 21 GLY B N 1
ATOM 762 C CA . GLY B 1 21 ? -12.219 -9.914 7.914 1 94.75 21 GLY B CA 1
ATOM 763 C C . GLY B 1 21 ? -13.258 -9.812 6.816 1 94.75 21 GLY B C 1
ATOM 764 O O . GLY B 1 21 ? -13.289 -10.633 5.898 1 94.75 21 GLY B O 1
ATOM 765 N N . ASP B 1 22 ? -14.141 -8.883 6.953 1 97 22 ASP B N 1
ATOM 766 C CA . ASP B 1 22 ? -15.109 -8.625 5.891 1 97 22 ASP B CA 1
ATOM 767 C C . ASP B 1 22 ? -14.547 -7.652 4.859 1 97 22 ASP B C 1
ATOM 769 O O . ASP B 1 22 ? -14.922 -6.48 4.836 1 97 22 ASP B O 1
ATOM 773 N N . TRP B 1 23 ? -13.812 -8.195 3.941 1 97.06 23 TRP B N 1
ATOM 774 C CA . TRP B 1 23 ? -12.992 -7.391 3.039 1 97.06 23 TRP B CA 1
ATOM 775 C C . TRP B 1 23 ? -13.852 -6.734 1.964 1 97.06 23 TRP B C 1
ATOM 777 O O . TRP B 1 23 ? -13.508 -5.668 1.45 1 97.06 23 TRP B O 1
ATOM 787 N N . LYS B 1 24 ? -14.938 -7.324 1.671 1 97.69 24 LYS B N 1
ATOM 788 C CA . LYS B 1 24 ? -15.867 -6.68 0.746 1 97.69 24 LYS B CA 1
ATOM 789 C C . LYS B 1 24 ? -16.438 -5.395 1.343 1 97.69 24 LYS B C 1
ATOM 791 O O . LYS B 1 24 ? -16.516 -4.371 0.663 1 97.69 24 LYS B O 1
ATOM 796 N N . SER B 1 25 ? -16.781 -5.469 2.598 1 97.44 25 SER B N 1
ATOM 797 C CA . SER B 1 25 ? -17.297 -4.285 3.283 1 97.44 25 SER B CA 1
ATOM 798 C C . SER B 1 25 ? -16.203 -3.234 3.453 1 97.44 25 SER B C 1
ATOM 800 O O . SER B 1 25 ? -16.469 -2.033 3.416 1 97.44 25 SER B O 1
ATOM 802 N N . VAL B 1 26 ? -14.953 -3.588 3.695 1 95.75 26 VAL B N 1
ATOM 803 C CA . VAL B 1 26 ? -13.836 -2.652 3.768 1 95.75 26 VAL B CA 1
ATOM 804 C C . VAL B 1 26 ? -13.789 -1.802 2.5 1 95.75 26 VAL B C 1
ATOM 806 O O . VAL B 1 26 ? -13.719 -0.572 2.57 1 95.75 26 VAL B O 1
ATOM 809 N N . LEU B 1 27 ? -13.922 -2.496 1.353 1 96.75 27 LEU B N 1
ATOM 810 C CA . LEU B 1 27 ? -13.867 -1.783 0.081 1 96.75 27 LEU B CA 1
ATOM 811 C C . LEU B 1 27 ? -15.031 -0.806 -0.039 1 96.75 27 LEU B C 1
ATOM 813 O O . LEU B 1 27 ? -14.859 0.319 -0.515 1 96.75 27 LEU B O 1
ATOM 817 N N . ARG B 1 28 ? -16.156 -1.265 0.449 1 97.12 28 ARG B N 1
ATOM 818 C CA . ARG B 1 28 ? -17.328 -0.398 0.4 1 97.12 28 ARG B CA 1
ATOM 819 C C . ARG B 1 28 ? -17.141 0.833 1.279 1 97.12 28 ARG B C 1
ATOM 821 O O . ARG B 1 28 ? -17.438 1.953 0.863 1 97.12 28 ARG B O 1
ATOM 828 N N . GLU B 1 29 ? -16.594 0.67 2.453 1 94.94 29 GLU B N 1
ATOM 829 C CA . GLU B 1 29 ? -16.391 1.78 3.377 1 94.94 29 GLU B CA 1
ATOM 830 C C . GLU B 1 29 ? -15.297 2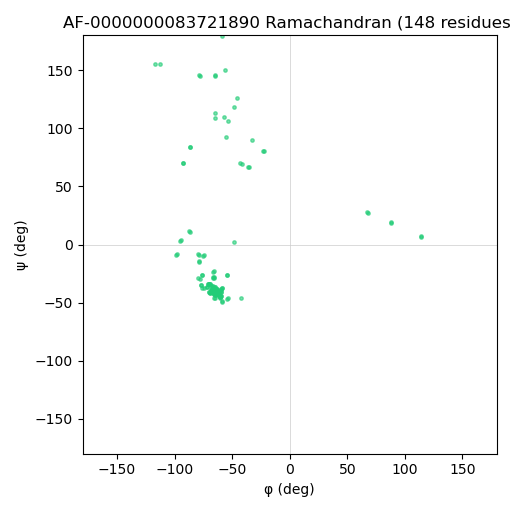.721 2.879 1 94.94 29 GLU B C 1
ATOM 832 O O . GLU B 1 29 ? -15.375 3.934 3.082 1 94.94 29 GLU B O 1
ATOM 837 N N . LEU B 1 30 ? -14.305 2.223 2.229 1 93.69 30 LEU B N 1
ATOM 838 C CA . LEU B 1 30 ? -13.266 3.057 1.633 1 93.69 30 LEU B CA 1
ATOM 839 C C . LEU B 1 30 ? -13.844 3.932 0.525 1 93.69 30 LEU B C 1
ATOM 841 O O . LEU B 1 30 ? -13.531 5.121 0.441 1 93.69 30 LEU B O 1
ATOM 845 N N . ASP B 1 31 ? -14.719 3.34 -0.249 1 95 31 ASP B N 1
ATOM 846 C CA . ASP B 1 31 ? -15.391 4.109 -1.293 1 95 31 ASP B CA 1
ATOM 847 C C . ASP B 1 31 ? -16.25 5.215 -0.691 1 95 31 ASP B C 1
ATOM 849 O O . ASP B 1 31 ? -16.281 6.336 -1.201 1 95 31 ASP B O 1
ATOM 853 N N . ALA B 1 32 ? -16.859 4.91 0.351 1 94.62 32 ALA B N 1
ATOM 854 C CA . ALA B 1 32 ? -17.703 5.898 1.025 1 94.62 32 ALA B CA 1
ATOM 855 C C . ALA B 1 32 ? -16.859 7.02 1.628 1 94.62 32 ALA B C 1
ATOM 857 O O . ALA B 1 32 ? -17.266 8.18 1.622 1 94.62 32 ALA B O 1
ATOM 858 N N . THR B 1 33 ? -15.711 6.664 2.184 1 92.56 33 THR B N 1
ATOM 859 C CA . THR B 1 33 ? -14.781 7.641 2.744 1 92.56 33 THR B CA 1
ATOM 860 C C . THR B 1 33 ? -14.32 8.625 1.672 1 92.56 33 THR B C 1
ATOM 862 O O . THR B 1 33 ? -14.312 9.836 1.897 1 92.56 33 THR B O 1
ATOM 865 N N . VAL B 1 34 ? -13.992 8.117 0.529 1 90.75 34 VAL B N 1
ATOM 866 C CA . VAL B 1 34 ? -13.539 8.945 -0.591 1 90.75 34 VAL B CA 1
ATOM 867 C C . VAL B 1 34 ? -14.703 9.805 -1.096 1 90.75 34 VAL B C 1
ATOM 869 O O . VAL B 1 34 ? -14.523 10.992 -1.372 1 90.75 34 VAL B O 1
ATOM 872 N N . ALA B 1 35 ? -15.852 9.227 -1.116 1 92.44 35 ALA B N 1
ATOM 873 C CA . ALA B 1 35 ? -17.031 9.953 -1.57 1 92.44 35 ALA B CA 1
ATOM 874 C C . ALA B 1 35 ? -17.391 11.086 -0.609 1 92.44 35 ALA B C 1
ATOM 876 O O . ALA B 1 35 ? -17.906 12.117 -1.025 1 92.44 35 ALA B O 1
ATOM 877 N N . ALA B 1 36 ? -17.047 10.898 0.665 1 91.38 36 ALA B N 1
ATOM 878 C CA . ALA B 1 36 ? -17.344 11.891 1.689 1 91.38 36 ALA B CA 1
ATOM 879 C C . ALA B 1 36 ? -16.344 13.039 1.657 1 91.38 36 ALA B C 1
ATOM 881 O O . ALA B 1 36 ? -16.516 14.039 2.357 1 91.38 36 ALA B O 1
ATOM 882 N N . GLY B 1 37 ? -15.258 12.836 0.828 1 87.88 37 GLY B N 1
ATOM 883 C CA . GLY B 1 37 ? -14.352 13.953 0.598 1 87.88 37 GLY B CA 1
ATOM 884 C C . GLY B 1 37 ? -12.961 13.727 1.161 1 87.88 37 GLY B C 1
ATOM 885 O O . GLY B 1 37 ? -12.164 14.664 1.255 1 87.88 37 GLY B O 1
ATOM 886 N N . ALA B 1 38 ? -12.711 12.539 1.645 1 84.88 38 ALA B N 1
ATOM 887 C CA . ALA B 1 38 ? -11.375 12.25 2.145 1 84.88 38 ALA B CA 1
ATOM 888 C C . ALA B 1 38 ? -10.344 12.305 1.019 1 84.88 38 ALA B C 1
ATOM 890 O O . ALA B 1 38 ? -10.625 11.906 -0.111 1 84.88 38 ALA B O 1
ATOM 891 N N . ASP B 1 39 ? -9.195 12.758 1.363 1 79.31 39 ASP B N 1
ATOM 892 C CA . ASP B 1 39 ? -8.102 12.789 0.397 1 79.31 39 ASP B CA 1
ATOM 893 C C . ASP B 1 39 ? -7.48 11.406 0.233 1 79.31 39 ASP B C 1
ATOM 895 O O . ASP B 1 39 ? -7.449 10.617 1.18 1 79.31 39 ASP B O 1
ATOM 899 N N . SER B 1 40 ? -7.109 11.227 -0.998 1 79.62 40 SER B N 1
ATOM 900 C CA . SER B 1 40 ? -6.355 10.008 -1.279 1 79.62 40 SER B CA 1
ATOM 901 C C . SER B 1 40 ? -5.012 10.016 -0.558 1 79.62 40 SER B C 1
ATOM 903 O O . SER B 1 40 ? -4.23 10.953 -0.693 1 79.62 40 SER B O 1
ATOM 905 N N . SER B 1 41 ? -4.934 9.211 0.384 1 84.19 41 SER B N 1
ATOM 906 C CA . SER B 1 41 ? -3.684 9.055 1.121 1 84.19 41 SER B CA 1
ATOM 907 C C . SER B 1 41 ? -3.078 7.676 0.894 1 84.19 41 SER B C 1
ATOM 909 O O . SER B 1 41 ? -3.785 6.73 0.534 1 84.19 41 SER B O 1
ATOM 911 N N . PRO B 1 42 ? -1.781 7.582 1.059 1 87.56 42 PRO B N 1
ATOM 912 C CA . PRO B 1 42 ? -1.159 6.258 0.955 1 87.56 42 PRO B CA 1
ATOM 913 C C . PRO B 1 42 ? -1.799 5.23 1.885 1 87.56 42 PRO B C 1
ATOM 915 O O . PRO B 1 42 ? -1.892 4.051 1.537 1 87.56 42 PRO B O 1
ATOM 918 N N . GLN B 1 43 ? -2.355 5.789 2.953 1 87.88 43 GLN B N 1
ATOM 919 C CA . GLN B 1 43 ? -2.961 4.883 3.922 1 87.88 43 GLN B CA 1
ATOM 920 C C . GLN B 1 43 ? -4.23 4.242 3.363 1 87.88 43 GLN B C 1
ATOM 922 O O . GLN B 1 43 ? -4.461 3.049 3.551 1 87.88 43 GLN B O 1
ATOM 927 N N . LEU B 1 44 ? -4.949 5.008 2.719 1 89.88 44 LEU B N 1
ATOM 928 C CA . LEU B 1 44 ? -6.184 4.492 2.145 1 89.88 44 LEU B CA 1
ATOM 929 C C . LEU B 1 44 ? -5.891 3.518 1.008 1 89.88 44 LEU B C 1
ATOM 931 O O . LEU B 1 44 ? -6.574 2.5 0.863 1 89.88 44 LEU B O 1
ATOM 935 N N . PHE B 1 45 ? -4.84 3.814 0.32 1 91.56 45 PHE B N 1
ATOM 936 C CA . PHE B 1 45 ? -4.457 2.934 -0.778 1 91.56 45 PHE B CA 1
ATOM 937 C C . PHE B 1 45 ? -3.959 1.595 -0.25 1 91.56 45 PHE B C 1
ATOM 939 O O . PHE B 1 45 ? -4.27 0.544 -0.815 1 91.56 45 PHE B O 1
ATOM 946 N N . MET B 1 46 ? -3.162 1.718 0.83 1 92.94 46 MET B N 1
ATOM 947 C CA . MET B 1 46 ? -2.674 0.486 1.442 1 92.94 46 MET B CA 1
ATOM 948 C C . MET B 1 46 ? -3.834 -0.388 1.906 1 92.94 46 MET B C 1
ATOM 950 O O . MET B 1 46 ? -3.807 -1.607 1.733 1 92.94 46 MET B O 1
ATOM 954 N N . CYS B 1 47 ? -4.871 0.28 2.441 1 93.19 47 CYS B N 1
ATOM 955 C CA . CYS B 1 47 ? -6.027 -0.456 2.938 1 93.19 47 CYS B CA 1
ATOM 956 C C . CYS B 1 47 ? -6.793 -1.104 1.79 1 93.19 47 CYS B C 1
ATOM 958 O O . CYS B 1 47 ? -7.227 -2.254 1.896 1 93.19 47 CYS B O 1
ATOM 960 N N . ARG B 1 48 ? -6.914 -0.391 0.757 1 94.94 48 ARG B N 1
ATOM 961 C CA . ARG B 1 48 ? -7.609 -0.927 -0.41 1 94.94 48 ARG B CA 1
ATOM 962 C C . ARG B 1 48 ? -6.848 -2.107 -1.004 1 94.94 48 ARG B C 1
ATOM 964 O O . ARG B 1 48 ? -7.441 -3.143 -1.315 1 94.94 48 ARG B O 1
ATOM 971 N N . ALA B 1 49 ? -5.578 -1.936 -1.141 1 96 49 ALA B N 1
ATOM 972 C CA . ALA B 1 49 ? -4.762 -3.014 -1.693 1 96 49 ALA B CA 1
ATOM 973 C C . ALA B 1 49 ? -4.863 -4.273 -0.837 1 96 49 ALA B C 1
ATOM 975 O O . ALA B 1 49 ? -4.934 -5.383 -1.365 1 96 49 ALA B O 1
ATOM 976 N N . GLU B 1 50 ? -4.855 -4.07 0.458 1 95.62 50 GLU B N 1
ATOM 977 C CA . GLU B 1 50 ? -5.004 -5.211 1.359 1 95.62 50 GLU B CA 1
ATOM 978 C C . GLU B 1 50 ? -6.32 -5.941 1.11 1 95.62 50 GLU B C 1
ATOM 980 O O . GLU B 1 50 ? -6.336 -7.168 0.973 1 95.62 50 GLU B O 1
ATOM 985 N N . ALA B 1 51 ? -7.309 -5.188 1.061 1 96.5 51 ALA B N 1
ATOM 986 C CA . ALA B 1 51 ? -8.625 -5.789 0.854 1 96.5 51 ALA B CA 1
ATOM 987 C C . ALA B 1 51 ? -8.688 -6.52 -0.483 1 96.5 51 ALA B C 1
ATOM 989 O O . ALA B 1 51 ? -9.195 -7.641 -0.559 1 96.5 51 ALA B O 1
ATOM 990 N N . GLN B 1 52 ? -8.164 -5.891 -1.48 1 97.06 52 GLN B N 1
ATOM 991 C CA . GLN B 1 52 ? -8.203 -6.488 -2.812 1 97.06 52 GLN B CA 1
ATOM 992 C C . GLN B 1 52 ? -7.375 -7.77 -2.863 1 97.06 52 GLN B C 1
ATOM 994 O O . GLN B 1 52 ? -7.773 -8.742 -3.506 1 97.06 52 GLN B O 1
ATOM 999 N N . LEU B 1 53 ? -6.301 -7.785 -2.17 1 95.75 53 LEU B N 1
ATOM 1000 C CA . LEU B 1 53 ? -5.465 -8.984 -2.137 1 95.75 53 LEU B CA 1
ATOM 1001 C C . LEU B 1 53 ? -6.172 -10.117 -1.401 1 95.75 53 LEU B C 1
ATOM 1003 O O . LEU B 1 53 ? -6.156 -11.266 -1.855 1 95.75 53 LEU B O 1
ATOM 1007 N N . LYS B 1 54 ? -6.828 -9.75 -0.33 1 95 54 LYS B N 1
ATOM 1008 C CA . LYS B 1 54 ? -7.551 -10.75 0.456 1 95 54 LYS B CA 1
ATOM 1009 C C . LYS B 1 54 ? -8.719 -11.328 -0.333 1 95 54 LYS B C 1
ATOM 1011 O O . LYS B 1 54 ? -9.094 -12.484 -0.135 1 95 54 LYS B O 1
ATOM 1016 N N . LEU B 1 55 ? -9.203 -10.625 -1.271 1 96.38 55 LEU B N 1
ATOM 1017 C CA . LEU B 1 55 ? -10.305 -11.062 -2.119 1 96.38 55 LEU B CA 1
ATOM 1018 C C . LEU B 1 55 ? -9.789 -11.703 -3.4 1 96.38 55 LEU B C 1
ATOM 1020 O O . LEU B 1 55 ? -10.562 -11.984 -4.32 1 96.38 55 LEU B O 1
ATOM 1024 N N . HIS B 1 56 ? -8.5 -11.844 -3.547 1 95.19 56 HIS B N 1
ATOM 1025 C CA . HIS B 1 56 ? -7.816 -12.477 -4.672 1 95.19 56 HIS B CA 1
ATOM 1026 C C . HIS B 1 56 ? -7.996 -11.672 -5.953 1 95.19 56 HIS B C 1
ATOM 1028 O O . HIS B 1 56 ? -8.086 -12.234 -7.043 1 95.19 56 HIS B O 1
ATOM 1034 N N . GLN B 1 57 ? -8.164 -10.492 -5.805 1 95.69 57 GLN B N 1
ATOM 1035 C CA . GLN B 1 57 ? -8.18 -9.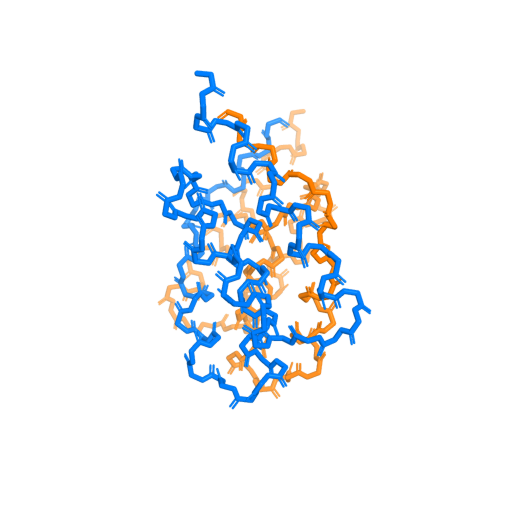562 -6.934 1 95.69 57 GLN B CA 1
ATOM 1036 C C . GLN B 1 57 ? -6.789 -8.984 -7.176 1 95.69 57 GLN B C 1
ATOM 1038 O O . GLN B 1 57 ? -6.586 -7.773 -7.047 1 95.69 57 GLN B O 1
ATOM 1043 N N . ILE B 1 58 ? -5.883 -9.742 -7.633 1 94.25 58 ILE B N 1
ATOM 1044 C CA . ILE B 1 58 ? -4.457 -9.43 -7.703 1 94.25 58 ILE B CA 1
ATOM 1045 C C . ILE B 1 58 ? -4.23 -8.281 -8.68 1 94.25 58 ILE B C 1
ATOM 1047 O O . ILE B 1 58 ? -3.494 -7.336 -8.375 1 94.25 58 ILE B O 1
ATOM 1051 N N . ASP B 1 59 ? -4.891 -8.328 -9.734 1 95.31 59 ASP B N 1
ATOM 1052 C CA . ASP B 1 59 ? -4.719 -7.277 -10.734 1 95.31 59 ASP B CA 1
ATOM 1053 C C . ASP B 1 59 ? -5.16 -5.922 -10.188 1 95.31 59 ASP B C 1
ATOM 1055 O O . ASP B 1 59 ? -4.508 -4.906 -10.438 1 95.31 59 ASP B O 1
ATOM 1059 N N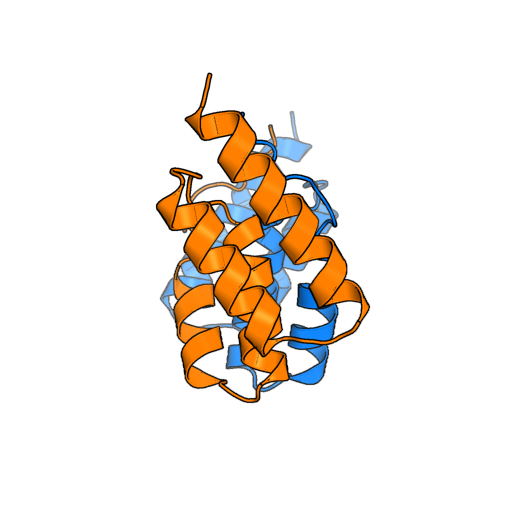 . ASP B 1 60 ? -6.234 -5.914 -9.445 1 95.88 60 ASP B N 1
ATOM 1060 C CA . ASP B 1 60 ? -6.719 -4.68 -8.844 1 95.88 60 ASP B CA 1
ATOM 1061 C C . ASP B 1 60 ? -5.754 -4.176 -7.773 1 95.88 60 ASP B C 1
ATOM 1063 O O . ASP B 1 60 ? -5.496 -2.973 -7.676 1 95.88 60 ASP B O 1
ATOM 1067 N N . ALA B 1 61 ? -5.234 -5.059 -7.023 1 95.94 61 ALA B N 1
ATOM 1068 C CA . ALA B 1 61 ? -4.242 -4.695 -6.016 1 95.94 61 ALA B CA 1
ATOM 1069 C C . ALA B 1 61 ? -3.006 -4.078 -6.66 1 95.94 61 ALA B C 1
ATOM 1071 O O . ALA B 1 61 ? -2.49 -3.064 -6.184 1 95.94 61 ALA B O 1
ATOM 1072 N N . GLU B 1 62 ? -2.604 -4.66 -7.762 1 93.62 62 GLU B N 1
ATOM 1073 C CA . GLU B 1 62 ? -1.461 -4.121 -8.5 1 93.62 62 GLU B CA 1
ATOM 1074 C C . GLU B 1 62 ? -1.75 -2.713 -9.008 1 93.62 62 GLU B C 1
ATOM 1076 O O . GLU B 1 62 ? -0.887 -1.835 -8.945 1 93.62 62 GLU B O 1
ATOM 1081 N N . SER B 1 63 ? -2.912 -2.561 -9.469 1 94.75 63 SER B N 1
ATOM 1082 C CA . SER B 1 63 ? -3.303 -1.261 -10 1 94.75 63 SER B CA 1
ATOM 1083 C C . SER B 1 63 ? -3.285 -0.187 -8.922 1 94.75 63 SER B C 1
ATOM 1085 O O . SER B 1 63 ? -2.824 0.932 -9.156 1 94.75 63 SER B O 1
ATOM 1087 N N . VAL B 1 64 ? -3.756 -0.495 -7.746 1 94.19 64 VAL B N 1
ATOM 1088 C CA . VAL B 1 64 ? -3.777 0.437 -6.625 1 94.19 64 VAL B CA 1
ATOM 1089 C C . VAL B 1 64 ? -2.35 0.78 -6.207 1 94.19 64 VAL B C 1
ATOM 1091 O O . VAL B 1 64 ? -2.02 1.95 -6 1 94.19 64 VAL B O 1
ATOM 1094 N N . LEU B 1 65 ? -1.485 -0.217 -6.207 1 92.88 65 LEU B N 1
ATOM 1095 C CA . LEU B 1 65 ? -0.127 -0.043 -5.703 1 92.88 65 LEU B CA 1
ATOM 1096 C C . LEU B 1 65 ? 0.751 0.654 -6.738 1 92.88 65 LEU B C 1
ATOM 1098 O O . LEU B 1 65 ? 1.799 1.208 -6.398 1 92.88 65 LEU B O 1
ATOM 1102 N N . SER B 1 66 ? 0.26 0.667 -7.891 1 88.81 66 SER B N 1
ATOM 1103 C CA . SER B 1 66 ? 1.033 1.315 -8.945 1 88.81 66 SER B CA 1
ATOM 1104 C C . SER B 1 66 ? 0.97 2.834 -8.82 1 88.81 66 SER B C 1
ATOM 1106 O O . SER B 1 66 ? 1.727 3.547 -9.484 1 88.81 66 SER B O 1
ATOM 1108 N N . HIS B 1 67 ? 0.141 3.309 -7.965 1 83.31 67 HIS B N 1
ATOM 1109 C CA . HIS B 1 67 ? -0.002 4.746 -7.758 1 83.31 67 HIS B CA 1
ATOM 1110 C C . HIS B 1 67 ? 0.993 5.254 -6.719 1 83.31 67 HIS B C 1
ATOM 1112 O O . HIS B 1 67 ? 0.898 6.398 -6.273 1 83.31 67 HIS B O 1
ATOM 1118 N N . VAL B 1 68 ? 1.913 4.484 -6.367 1 79.12 68 VAL B N 1
ATOM 1119 C CA . VAL B 1 68 ? 2.91 4.934 -5.402 1 79.12 68 VAL B CA 1
ATOM 1120 C C . VAL B 1 68 ? 3.596 6.199 -5.918 1 79.12 68 VAL B C 1
ATOM 1122 O O . VAL B 1 68 ? 4.098 6.227 -7.043 1 79.12 68 VAL B O 1
ATOM 1125 N N . PRO B 1 69 ? 3.182 7.324 -5.133 1 62.88 69 PRO B N 1
ATOM 1126 C CA . PRO B 1 69 ? 3.852 8.555 -5.574 1 62.88 69 PRO B CA 1
ATOM 1127 C C . PRO B 1 69 ? 5.359 8.375 -5.738 1 62.88 69 PRO B C 1
ATOM 1129 O O . PRO B 1 69 ? 5.988 7.648 -4.961 1 62.88 69 PRO B O 1
ATOM 1132 N N . LYS B 1 70 ? 5.797 8.57 -6.922 1 56.44 70 LYS B N 1
ATOM 1133 C CA . LYS B 1 70 ? 7.238 8.57 -7.148 1 56.44 70 LYS B CA 1
ATOM 1134 C C . LYS B 1 70 ? 7.969 9.336 -6.047 1 56.44 70 LYS B C 1
ATOM 1136 O O . LYS B 1 70 ? 9.195 9.266 -5.941 1 56.44 70 LYS B O 1
ATOM 1141 N N . SER B 1 71 ? 7.438 10.539 -5.699 1 50.5 71 SER B N 1
ATOM 1142 C CA . SER B 1 71 ? 8.305 11.492 -5.012 1 50.5 71 SER B CA 1
ATOM 1143 C C . SER B 1 71 ? 8.844 10.906 -3.709 1 50.5 71 SER B C 1
ATOM 1145 O O . SER B 1 71 ? 8.328 9.906 -3.215 1 50.5 71 SER B O 1
ATOM 1147 N N . GLU B 1 72 ? 9.711 11.758 -2.957 1 47.75 72 GLU B N 1
ATOM 1148 C CA . GLU B 1 72 ? 10.57 11.82 -1.778 1 47.75 72 GLU B CA 1
ATOM 1149 C C . GLU B 1 72 ? 9.805 11.43 -0.516 1 47.75 72 GLU B C 1
ATOM 1151 O O . GLU B 1 72 ? 8.711 11.938 -0.269 1 47.75 72 GLU B O 1
ATOM 1156 N N . PRO B 1 73 ? 9.852 10.156 -0.141 1 47.97 73 PRO B N 1
ATOM 1157 C CA . PRO B 1 73 ? 9.281 9.992 1.197 1 47.97 73 PRO B CA 1
ATOM 1158 C C . PRO B 1 73 ? 9.32 11.281 2.014 1 47.97 73 PRO B C 1
ATOM 1160 O O . PRO B 1 73 ? 10.344 11.969 2.041 1 47.97 73 PRO B O 1
ATOM 1163 N N . ARG B 1 74 ? 8.484 12.25 1.905 1 39.75 74 ARG B N 1
ATOM 1164 C CA . ARG B 1 74 ? 8.531 13.383 2.824 1 39.75 74 ARG B CA 1
ATOM 1165 C C . ARG B 1 74 ? 8.781 12.914 4.254 1 39.75 74 ARG B C 1
ATOM 1167 O O . ARG B 1 74 ? 8.023 12.109 4.789 1 39.75 74 ARG B O 1
ATOM 1174 N N . THR B 1 75 ? 9.914 12.398 4.68 1 35.38 75 THR B N 1
ATOM 1175 C CA . THR B 1 75 ? 10.227 12.406 6.102 1 35.38 75 THR B CA 1
ATOM 1176 C C . THR B 1 75 ? 9.711 13.68 6.762 1 35.38 75 THR B C 1
ATOM 1178 O O . THR B 1 75 ? 10.203 14.773 6.477 1 35.38 75 THR B O 1
ATOM 1181 N N . ASN B 1 76 ? 8.477 13.984 6.906 1 30.72 76 ASN B N 1
ATOM 1182 C CA . ASN B 1 76 ? 8.188 15.078 7.832 1 30.72 76 ASN B CA 1
ATOM 1183 C C . ASN B 1 76 ? 8.938 14.906 9.148 1 30.72 76 ASN B C 1
ATOM 1185 O O . ASN B 1 76 ? 8.953 13.812 9.719 1 30.72 76 ASN B O 1
#

Foldseek 3Di:
DQLVVQLVVLVVVLVVCVVVPVLVVNLVSLVSNVVSPDDDDPVSLVSNLVSCVSVVVNVVSVVSVVPPPPDPPPPD/DQLVVQLVVLVVVLVVCVVVPVLVVNLVSLVSNVVSPDDDDPVSLVSNLVSCVSVVVNVVSVVSVVVPPPDDPPPD

Nearest PDB structures (foldseek):
  5l0w-assembly1_B  TM=7.753E-01  e=2.963E-01  Thermochaetoides thermophila
  5lu1-assembly2_F  TM=6.755E-01  e=3.223E+00  Homo sapiens
  6yr5-assembly1_A  TM=6.229E-01  e=2.409E+00  Homo sapiens
  8c2d-assembly1_AAA-2  TM=6.500E-01  e=4.067E+00  Homo sapiens
  8btq-assembly1_A-2  TM=6.450E-01  e=6.868E+00  Homo sapiens